Protein AF-A0A926CT25-F1 (afdb_monomer_lite)

pLDDT: mean 82.92, std 14.13, range [40.09, 97.75]

Secondary structure (DSSP, 8-state):
----TTS-S---------SS--EEES-S-TTSSEEE-TTSSEEEEEEEEB-SS-TTT-B--EEEEEEETTT--EEEEEEEEE-TTTTSPPPPEE-TTSSEEEEEEE-TT-TT-EEEEEEETTT--EEE--S-B--SSS----S---PPP-

Sequence (150 aa):
FGVRLDSGLPGQYTRFTTDEVSVRIGGQTPANGLSPSPDGTKLAFWVTPLTGADLAVDTGAAMLHVLDVATGAVTRYCDYSTLAHTPNPPRLVWSPDSTHLAFADNIPDDPRGYLLIALNLADGVYIELSEGLYPALGTASPIAWGLAAP

Radius of gyration: 16.18 Å; chains: 1; bounding box: 48×33×52 Å

Foldseek 3Di:
DDDDPPPPDPPPDLPPDPDPWDWDAQFDDPPAGWDAFLVRQKIKGWIWTAQDDPQQPRIDWIWIWMAGPVPSDIDTQDPDTDPPPPVHDWHWEAANVRQKIWTWDADPPDPQGIWIWMAGPVPSDIDTPDSHDDPPDDGPHDPYDYDDDD

Structure (mmCIF, N/CA/C/O backbone):
data_AF-A0A926CT25-F1
#
_entry.id   AF-A0A926CT25-F1
#
loop_
_atom_site.group_PDB
_atom_site.id
_atom_site.type_symbol
_atom_site.label_atom_id
_atom_site.label_alt_id
_atom_site.label_comp_id
_atom_site.label_asym_id
_atom_site.label_entity_id
_atom_site.label_seq_id
_atom_site.pdbx_PDB_ins_code
_atom_site.Cartn_x
_atom_site.Cartn_y
_atom_site.Cartn_z
_atom_site.occupancy
_atom_site.B_iso_or_equiv
_atom_site.auth_seq_id
_atom_site.auth_comp_id
_atom_site.auth_asym_id
_atom_site.auth_atom_id
_atom_site.pdbx_PDB_model_num
ATOM 1 N N . PHE A 1 1 ? 15.504 9.710 17.497 1.00 40.09 1 PHE A N 1
ATOM 2 C CA . PHE A 1 1 ? 14.579 8.819 18.221 1.00 40.09 1 PHE A CA 1
ATOM 3 C C . PHE A 1 1 ? 14.886 7.404 17.772 1.00 40.09 1 PHE A C 1
ATOM 5 O O . PHE A 1 1 ? 14.659 7.095 16.614 1.00 40.09 1 PHE A O 1
ATOM 12 N N . GLY A 1 2 ? 15.534 6.603 18.612 1.00 40.25 2 GLY A N 1
ATOM 13 C CA . GLY A 1 2 ? 15.899 5.225 18.288 1.00 40.25 2 GLY A CA 1
ATOM 14 C C . GLY A 1 2 ? 15.703 4.385 19.536 1.00 40.25 2 GLY A C 1
ATOM 15 O O . GLY A 1 2 ? 16.138 4.792 20.613 1.00 40.25 2 GLY A O 1
ATOM 16 N N . VAL A 1 3 ? 14.989 3.273 19.409 1.00 46.84 3 VAL A N 1
ATOM 17 C CA . VAL A 1 3 ? 14.795 2.336 20.514 1.00 46.84 3 VAL A CA 1
ATOM 18 C C . VAL A 1 3 ? 16.092 1.553 20.690 1.00 46.84 3 VAL A C 1
ATOM 20 O O . VAL A 1 3 ? 16.631 0.998 19.734 1.00 46.84 3 VAL A O 1
ATOM 23 N N . ARG A 1 4 ? 16.614 1.551 21.916 1.00 46.84 4 ARG A N 1
ATOM 24 C CA . ARG A 1 4 ? 17.783 0.766 22.310 1.00 46.84 4 ARG A CA 1
ATOM 25 C C . ARG A 1 4 ? 17.305 -0.630 22.716 1.00 46.84 4 ARG A C 1
ATOM 27 O O . ARG A 1 4 ? 16.403 -0.738 23.549 1.00 46.84 4 ARG A O 1
ATOM 34 N N . LEU A 1 5 ? 17.894 -1.666 22.115 1.00 53.56 5 LEU A N 1
ATOM 35 C CA . LEU A 1 5 ? 17.523 -3.084 22.283 1.00 53.56 5 LEU A CA 1
ATOM 36 C C . LEU A 1 5 ? 17.598 -3.577 23.745 1.00 53.56 5 LEU A C 1
ATOM 38 O O . LEU A 1 5 ? 17.018 -4.603 24.078 1.00 53.56 5 LEU A O 1
ATOM 42 N N . ASP A 1 6 ? 18.274 -2.831 24.615 1.00 60.66 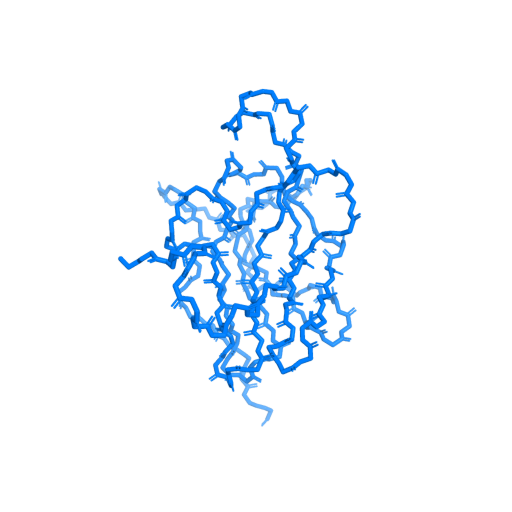6 ASP A N 1
ATOM 43 C CA . ASP A 1 6 ? 18.567 -3.129 26.019 1.00 60.66 6 ASP A CA 1
ATOM 44 C C . ASP A 1 6 ? 17.802 -2.243 27.025 1.00 60.66 6 ASP A C 1
ATOM 46 O O . ASP A 1 6 ? 18.035 -2.324 28.229 1.00 60.66 6 ASP A O 1
ATOM 50 N N . SER A 1 7 ? 16.878 -1.392 26.567 1.00 61.53 7 SER A N 1
ATOM 51 C CA . SER A 1 7 ? 16.297 -0.322 27.402 1.00 61.53 7 SER A CA 1
ATOM 52 C C . SER A 1 7 ? 15.186 -0.735 28.382 1.00 61.53 7 SER A C 1
ATOM 54 O O . SER A 1 7 ? 14.689 0.119 29.112 1.00 61.53 7 SER A O 1
ATOM 56 N N . GLY A 1 8 ? 14.777 -2.009 28.429 1.00 54.56 8 GLY A N 1
ATOM 57 C CA . GLY A 1 8 ? 13.769 -2.498 29.388 1.00 54.56 8 GLY A CA 1
ATOM 58 C C . GLY A 1 8 ? 12.354 -1.909 29.233 1.00 54.56 8 GLY A C 1
ATOM 59 O O . GLY A 1 8 ? 11.481 -2.197 30.047 1.00 54.56 8 GLY A O 1
ATOM 60 N N . LEU A 1 9 ? 12.105 -1.104 28.196 1.00 53.28 9 LEU A N 1
ATOM 61 C CA . LEU A 1 9 ? 10.766 -0.689 27.772 1.00 53.28 9 LEU A CA 1
ATOM 62 C C . LEU A 1 9 ? 10.065 -1.866 27.069 1.00 53.28 9 LEU A C 1
ATOM 64 O O . LEU A 1 9 ? 10.766 -2.722 26.524 1.00 53.28 9 LEU A O 1
ATOM 68 N N . PRO A 1 10 ? 8.719 -1.947 27.056 1.00 46.12 10 PRO A N 1
ATOM 69 C CA . PRO A 1 10 ? 8.020 -3.043 26.393 1.00 46.12 10 PRO A CA 1
ATOM 70 C C . PRO A 1 10 ? 8.395 -3.094 24.907 1.00 46.12 10 PRO A C 1
ATOM 72 O O . PRO A 1 10 ? 7.939 -2.296 24.093 1.00 46.12 10 PRO A O 1
ATOM 75 N N . GLY A 1 11 ? 9.273 -4.036 24.568 1.00 52.78 11 GLY A N 1
ATOM 76 C CA . GLY A 1 11 ? 9.675 -4.349 23.208 1.00 52.78 11 GLY A CA 1
ATOM 77 C C . GLY A 1 11 ? 8.688 -5.340 22.620 1.00 52.78 11 GLY A C 1
ATOM 78 O O . GLY A 1 11 ? 8.951 -6.541 22.610 1.00 52.78 11 GLY A O 1
ATOM 79 N N 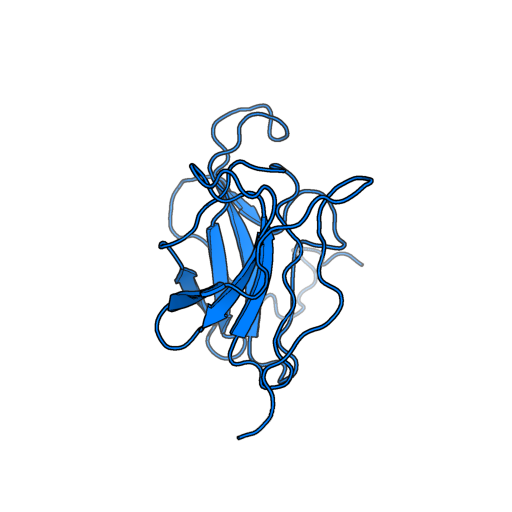. GLN A 1 12 ? 7.533 -4.857 22.162 1.00 52.66 12 GLN A N 1
ATOM 80 C CA . GLN A 1 12 ? 6.682 -5.662 21.293 1.00 52.66 12 GLN A CA 1
ATOM 81 C C . GLN A 1 12 ? 7.283 -5.617 19.888 1.00 52.66 12 GLN A C 1
ATOM 83 O O . GLN A 1 12 ? 7.109 -4.657 19.141 1.00 52.66 12 GLN A O 1
ATOM 88 N N . TYR A 1 13 ? 8.051 -6.650 19.553 1.00 59.09 13 TYR A N 1
ATOM 89 C CA . TYR A 1 13 ? 8.612 -6.828 18.221 1.00 59.09 13 TYR A CA 1
ATOM 90 C C . TYR A 1 13 ? 7.616 -7.621 17.377 1.00 59.09 13 TYR A C 1
ATOM 92 O O . TYR A 1 13 ? 7.509 -8.840 17.515 1.00 59.09 13 TYR A O 1
ATOM 100 N N . THR A 1 14 ? 6.880 -6.944 16.498 1.00 57.34 14 THR A N 1
ATOM 101 C CA . THR A 1 14 ? 6.098 -7.635 15.469 1.00 57.34 14 THR A CA 1
ATOM 102 C C . THR A 1 14 ? 7.067 -8.171 14.424 1.00 57.34 14 THR A C 1
ATOM 104 O O . THR A 1 14 ? 7.700 -7.414 13.689 1.00 57.34 14 THR A O 1
ATOM 107 N N . ARG A 1 15 ? 7.226 -9.494 14.375 1.00 60.25 15 ARG A N 1
ATOM 108 C CA . ARG A 1 15 ? 7.952 -10.153 13.291 1.00 60.25 15 ARG A CA 1
ATOM 109 C C . ARG A 1 15 ? 7.047 -10.149 12.057 1.00 60.25 15 ARG A C 1
ATOM 111 O O . ARG A 1 15 ? 6.076 -10.891 12.008 1.00 60.25 15 ARG A O 1
ATOM 118 N N . PHE A 1 16 ? 7.366 -9.296 11.085 1.00 59.88 16 PHE A N 1
ATOM 119 C CA . PHE A 1 16 ? 6.574 -9.121 9.860 1.00 59.88 16 PHE A CA 1
ATOM 120 C C . PHE A 1 16 ? 6.771 -10.232 8.820 1.00 59.88 16 PHE A C 1
ATOM 122 O O . PHE A 1 16 ? 5.944 -10.366 7.925 1.00 59.88 16 PHE A O 1
ATOM 129 N N . THR A 1 17 ? 7.843 -11.025 8.928 1.00 54.69 17 THR A N 1
ATOM 130 C CA . THR A 1 17 ? 8.124 -12.147 8.021 1.00 54.69 17 THR A CA 1
ATOM 131 C C . THR A 1 17 ? 8.518 -13.395 8.810 1.00 54.69 17 THR A C 1
ATOM 133 O O . THR A 1 17 ? 9.314 -13.334 9.748 1.00 54.69 17 THR A O 1
ATOM 136 N N . THR A 1 18 ? 7.947 -14.544 8.451 1.00 53.25 18 THR A N 1
ATOM 137 C CA . THR A 1 18 ? 8.372 -15.867 8.947 1.00 53.25 18 THR A CA 1
ATOM 138 C C . THR A 1 18 ? 9.394 -16.534 8.036 1.00 53.25 18 THR A C 1
ATOM 140 O O . THR A 1 18 ? 9.969 -17.551 8.413 1.00 53.25 18 THR A O 1
ATOM 143 N N . ASP A 1 19 ? 9.615 -15.962 6.856 1.00 56.56 19 ASP A N 1
ATOM 144 C CA . ASP A 1 19 ? 10.442 -16.550 5.815 1.00 56.56 19 ASP A CA 1
ATOM 145 C C . ASP A 1 19 ? 11.901 -16.120 6.004 1.00 56.56 19 ASP A C 1
ATOM 147 O O . ASP A 1 19 ? 12.177 -14.981 6.384 1.00 56.56 19 ASP A O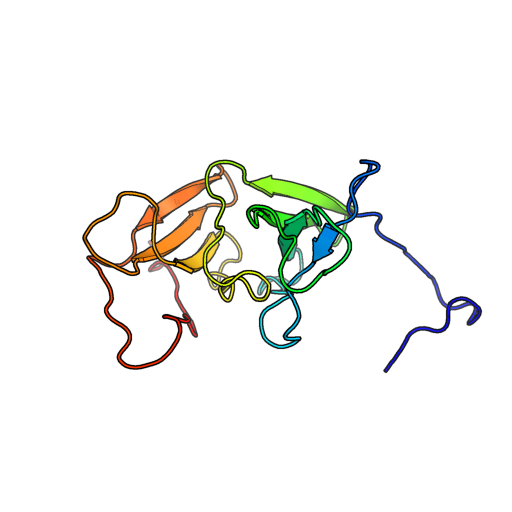 1
ATOM 151 N N . GLU A 1 20 ? 12.844 -17.008 5.681 1.00 55.88 20 GLU A N 1
ATOM 152 C CA . GLU A 1 20 ? 14.302 -16.758 5.688 1.00 55.88 20 GLU A CA 1
ATOM 153 C C . GLU A 1 20 ? 14.747 -15.684 4.667 1.00 55.88 20 GLU A C 1
ATOM 155 O O . GLU A 1 20 ? 15.936 -15.459 4.447 1.00 55.88 20 GLU A O 1
ATOM 160 N N . VAL A 1 21 ? 13.797 -15.021 4.006 1.00 66.44 21 VAL A N 1
ATOM 161 C CA . VAL A 1 21 ? 14.051 -14.016 2.980 1.00 66.44 21 VAL A CA 1
ATOM 162 C C . VAL A 1 21 ? 14.207 -12.653 3.642 1.00 66.44 21 VAL A C 1
ATOM 164 O O . VAL A 1 21 ? 13.290 -12.132 4.279 1.00 66.44 21 VAL A O 1
ATOM 167 N N . SER A 1 22 ? 15.377 -12.048 3.453 1.00 82.75 22 SER A N 1
ATOM 168 C CA . SER A 1 22 ? 15.625 -10.655 3.816 1.00 82.75 22 SER A CA 1
ATOM 169 C C . SER A 1 22 ? 14.689 -9.734 3.032 1.00 82.75 22 SER A C 1
ATOM 171 O O . SER A 1 22 ? 14.603 -9.817 1.807 1.00 82.75 22 SER A O 1
ATOM 173 N N . VAL A 1 23 ? 14.007 -8.823 3.725 1.00 85.81 23 VAL A N 1
ATOM 174 C CA . VAL A 1 23 ? 13.095 -7.852 3.105 1.00 85.81 23 VAL A CA 1
ATOM 175 C C . VAL A 1 23 ? 13.419 -6.427 3.528 1.00 85.81 23 VAL A C 1
ATOM 177 O O . VAL A 1 23 ? 13.970 -6.179 4.602 1.00 85.81 23 VAL A O 1
ATOM 180 N N . ARG A 1 24 ? 13.009 -5.471 2.698 1.00 86.69 24 ARG A N 1
ATOM 181 C CA . ARG A 1 24 ? 12.899 -4.056 3.049 1.00 86.69 24 ARG A CA 1
ATOM 182 C C . ARG A 1 24 ? 11.435 -3.691 3.258 1.00 86.69 24 ARG A C 1
ATOM 184 O O . ARG A 1 24 ? 10.591 -4.037 2.439 1.00 86.69 24 ARG A O 1
ATOM 191 N N . ILE A 1 25 ? 11.163 -2.939 4.321 1.00 87.69 25 ILE A N 1
ATOM 192 C CA . ILE A 1 25 ? 9.839 -2.392 4.624 1.00 87.69 25 ILE A CA 1
ATOM 193 C C . ILE A 1 25 ? 9.846 -0.893 4.327 1.00 87.69 25 ILE A C 1
ATOM 195 O O . ILE A 1 25 ? 10.706 -0.173 4.828 1.00 87.69 25 ILE A O 1
ATOM 199 N N . GLY A 1 26 ? 8.897 -0.429 3.513 1.00 84.94 26 GLY A N 1
ATOM 200 C CA . GLY A 1 26 ? 8.649 0.998 3.289 1.00 84.94 26 GLY A CA 1
ATOM 201 C C . GLY A 1 26 ? 9.691 1.749 2.448 1.00 84.94 26 GLY A C 1
ATOM 202 O O . GLY A 1 26 ? 9.647 2.971 2.329 1.00 84.94 26 GLY A O 1
ATOM 203 N N . GLY A 1 27 ? 10.632 1.040 1.840 1.00 84.44 27 GLY A N 1
ATOM 204 C CA . GLY A 1 27 ? 11.675 1.651 1.024 1.00 84.44 27 GLY A CA 1
ATOM 205 C C . GLY A 1 27 ? 12.804 2.322 1.815 1.00 84.44 27 GLY A C 1
ATOM 206 O O . GLY A 1 27 ? 13.001 2.048 2.996 1.00 84.44 27 GLY A O 1
ATOM 207 N N . GLN A 1 28 ? 13.630 3.127 1.141 1.00 82.50 28 GLN A N 1
ATOM 208 C CA . GLN A 1 28 ? 14.775 3.822 1.757 1.00 82.50 28 GLN A CA 1
ATOM 209 C C . GLN A 1 28 ? 14.414 5.227 2.253 1.00 82.50 28 GLN A C 1
ATOM 211 O O . GLN A 1 28 ? 15.048 5.742 3.174 1.00 82.50 28 GLN A O 1
ATOM 216 N N . THR A 1 29 ? 13.405 5.861 1.655 1.00 77.12 29 THR A N 1
ATOM 217 C CA . THR A 1 29 ? 12.947 7.198 2.040 1.00 77.12 29 THR A CA 1
ATOM 218 C C . THR A 1 29 ? 11.919 7.132 3.177 1.00 77.12 29 THR A C 1
ATOM 220 O O . THR A 1 29 ? 10.827 6.602 2.962 1.00 77.12 29 THR A O 1
ATOM 223 N N . PRO A 1 30 ? 12.178 7.746 4.350 1.00 66.00 30 PRO A N 1
ATOM 224 C CA . PRO A 1 30 ? 11.274 7.671 5.504 1.00 66.00 30 PRO A CA 1
ATOM 225 C C . PRO A 1 30 ? 9.867 8.233 5.257 1.00 66.00 30 PRO A C 1
ATOM 227 O O . PRO A 1 30 ? 8.919 7.827 5.920 1.00 66.00 30 PRO A O 1
ATOM 230 N N . ALA A 1 31 ? 9.722 9.170 4.316 1.00 64.38 31 ALA A N 1
ATOM 231 C CA . ALA A 1 31 ? 8.479 9.909 4.094 1.00 64.38 31 ALA A CA 1
ATOM 232 C C . ALA A 1 31 ? 7.335 9.076 3.482 1.00 64.38 31 ALA A C 1
ATOM 234 O O . ALA A 1 31 ? 6.177 9.470 3.606 1.00 64.38 31 ALA A O 1
ATOM 235 N N . ASN A 1 32 ? 7.642 7.944 2.835 1.00 67.00 32 ASN A N 1
ATOM 236 C CA . ASN A 1 32 ? 6.672 7.190 2.026 1.00 67.00 32 ASN A CA 1
ATOM 237 C C . ASN A 1 32 ? 6.483 5.733 2.473 1.00 67.00 32 ASN A C 1
ATOM 239 O O . ASN A 1 32 ? 5.710 5.005 1.856 1.00 67.00 32 ASN A O 1
ATOM 243 N N . GLY A 1 33 ? 7.189 5.296 3.519 1.00 77.38 33 GLY A N 1
ATOM 244 C CA . GLY A 1 33 ? 7.322 3.870 3.800 1.00 77.38 33 GLY A CA 1
ATOM 245 C C . GLY A 1 33 ? 6.239 3.239 4.659 1.00 77.38 33 GLY A C 1
ATOM 246 O O . GLY A 1 33 ? 5.939 2.057 4.499 1.00 77.38 33 GLY A O 1
ATOM 247 N N . LEU A 1 34 ? 5.660 4.021 5.564 1.00 90.12 34 LEU A N 1
ATOM 248 C CA . LEU A 1 34 ? 4.654 3.581 6.520 1.00 90.12 34 LEU A CA 1
ATOM 249 C C . LEU A 1 34 ? 3.461 4.533 6.441 1.00 90.12 34 LEU A C 1
ATOM 251 O O . LEU A 1 34 ? 3.641 5.749 6.483 1.00 90.12 34 LEU A O 1
ATOM 255 N N . SER A 1 35 ? 2.253 3.984 6.349 1.00 94.00 35 SER A N 1
ATOM 256 C CA . SER A 1 35 ? 1.019 4.760 6.232 1.00 94.00 35 SER A CA 1
ATOM 257 C C . SER A 1 35 ? 0.003 4.272 7.268 1.00 94.00 35 SER A C 1
ATOM 259 O O . SER A 1 35 ? -0.563 3.190 7.091 1.00 94.00 35 SER A O 1
ATOM 261 N N . PRO A 1 36 ? -0.195 4.992 8.387 1.00 95.12 36 PRO A N 1
ATOM 262 C CA . PRO A 1 36 ? -1.215 4.657 9.382 1.00 95.12 36 PRO A CA 1
ATOM 263 C C . PRO A 1 36 ? -2.621 4.963 8.862 1.00 95.12 36 PRO A C 1
ATOM 265 O O . PRO A 1 36 ? -2.824 5.995 8.217 1.00 95.12 36 PRO A O 1
ATOM 268 N N . SER A 1 37 ? -3.588 4.101 9.169 1.00 97.31 37 SER A N 1
ATOM 269 C CA . SER A 1 37 ? -4.991 4.362 8.853 1.00 97.31 37 SER A CA 1
ATOM 270 C C . SER A 1 37 ? -5.558 5.508 9.709 1.00 97.31 37 SER A C 1
ATOM 272 O O . SER A 1 37 ? -5.115 5.694 10.847 1.00 97.31 37 SER A O 1
ATOM 274 N N . PRO A 1 38 ? -6.537 6.286 9.207 1.00 97.06 38 PRO A N 1
ATOM 275 C CA . PRO A 1 38 ? -7.148 7.393 9.952 1.00 97.06 38 PRO A CA 1
ATOM 276 C C . PRO A 1 38 ? -7.770 7.000 11.297 1.00 97.06 38 PRO A C 1
ATOM 278 O O . PRO A 1 38 ? -7.691 7.759 12.259 1.00 97.06 38 PRO A O 1
ATOM 281 N N . ASP A 1 39 ? -8.355 5.806 11.378 1.00 97.31 39 ASP A N 1
ATOM 282 C CA . ASP A 1 39 ? -8.902 5.219 12.610 1.00 97.31 39 ASP A CA 1
ATOM 283 C C . ASP A 1 39 ? -7.828 4.638 13.554 1.00 97.31 39 ASP A C 1
ATOM 285 O O . ASP A 1 39 ? -8.145 4.201 14.659 1.00 97.31 39 ASP A O 1
ATOM 289 N N . GLY A 1 40 ? -6.557 4.618 13.137 1.00 96.81 40 GLY A N 1
ATOM 290 C CA . GLY A 1 40 ? -5.422 4.145 13.930 1.00 96.81 40 GLY A CA 1
ATOM 291 C C . GLY A 1 40 ? -5.361 2.629 14.143 1.00 96.81 40 GLY A C 1
ATOM 292 O O . GLY A 1 40 ? -4.508 2.162 14.898 1.00 96.81 40 GLY A O 1
ATOM 293 N N . THR A 1 41 ? -6.237 1.848 13.504 1.00 97.31 41 THR A N 1
ATOM 294 C CA . THR A 1 41 ? -6.303 0.391 13.709 1.00 97.31 41 THR A CA 1
ATOM 295 C C . THR A 1 41 ? -5.361 -0.389 12.796 1.00 97.31 41 THR A C 1
ATOM 297 O O . THR A 1 41 ? -5.084 -1.563 13.059 1.00 97.31 41 THR A O 1
ATOM 300 N N . LYS A 1 42 ? -4.849 0.239 11.729 1.00 97.75 42 LYS A N 1
ATOM 301 C CA . LYS A 1 42 ? -4.047 -0.421 10.698 1.00 97.75 42 LYS A CA 1
ATOM 302 C C . LYS A 1 42 ? -2.812 0.383 10.309 1.00 97.75 42 LYS A C 1
ATOM 304 O O . LYS A 1 42 ? -2.771 1.609 10.399 1.00 97.75 42 LYS A O 1
ATOM 309 N N . LEU A 1 43 ? -1.799 -0.331 9.829 1.00 96.00 43 LEU A N 1
ATOM 310 C CA . LEU A 1 43 ? -0.581 0.239 9.262 1.00 96.00 43 LEU A CA 1
ATOM 311 C C . LEU A 1 43 ? -0.286 -0.424 7.918 1.00 96.00 43 LEU A C 1
ATOM 313 O O . LEU A 1 43 ? -0.017 -1.623 7.868 1.00 96.00 43 LEU A O 1
ATOM 317 N N . ALA A 1 44 ? -0.314 0.356 6.842 1.00 95.88 44 ALA A N 1
ATOM 318 C CA . ALA A 1 44 ? 0.023 -0.101 5.502 1.00 95.88 44 ALA A CA 1
ATOM 319 C C . ALA A 1 44 ? 1.484 0.191 5.162 1.00 95.88 44 ALA A C 1
ATOM 321 O O . ALA A 1 44 ? 2.018 1.246 5.519 1.00 95.88 44 ALA A O 1
ATOM 322 N N . PHE A 1 45 ? 2.121 -0.742 4.462 1.00 93.62 45 PHE A N 1
ATOM 323 C CA . PHE A 1 45 ? 3.508 -0.625 4.033 1.00 93.62 45 PHE A CA 1
ATOM 324 C C . PHE A 1 45 ? 3.815 -1.557 2.866 1.00 93.62 45 PHE A C 1
ATOM 326 O O . PHE A 1 45 ? 3.201 -2.608 2.685 1.00 93.62 45 PHE A O 1
ATOM 333 N N . TRP A 1 46 ? 4.823 -1.182 2.092 1.00 92.06 46 TRP A N 1
ATOM 334 C CA . TRP A 1 46 ? 5.390 -2.048 1.070 1.00 92.06 46 TRP A CA 1
ATOM 335 C C . TRP A 1 46 ? 6.428 -2.988 1.672 1.00 92.06 46 TRP A C 1
ATOM 337 O O . TRP A 1 46 ? 7.247 -2.567 2.491 1.00 92.06 46 TRP A O 1
ATOM 347 N N . VAL A 1 47 ? 6.431 -4.237 1.216 1.00 90.31 47 VAL A N 1
ATOM 348 C CA . VAL A 1 47 ? 7.480 -5.222 1.488 1.00 90.31 47 VAL A CA 1
ATOM 349 C C . VAL A 1 47 ? 8.182 -5.544 0.180 1.00 90.31 47 VAL A C 1
ATOM 351 O O . VAL A 1 47 ? 7.550 -6.001 -0.769 1.00 90.31 47 VAL A O 1
ATOM 354 N N . THR A 1 48 ? 9.488 -5.310 0.135 1.00 88.50 48 THR A N 1
ATOM 355 C CA . THR A 1 48 ? 10.334 -5.535 -1.038 1.00 88.50 48 THR A CA 1
ATOM 356 C C . THR A 1 48 ? 11.351 -6.631 -0.714 1.00 88.50 48 THR A C 1
ATOM 358 O O . THR A 1 48 ? 12.186 -6.419 0.171 1.00 88.50 48 THR A O 1
ATOM 361 N N . PRO A 1 49 ? 11.318 -7.792 -1.392 1.00 88.06 49 PRO A N 1
ATOM 362 C CA . PRO A 1 49 ? 12.337 -8.824 -1.226 1.00 88.06 49 PRO A CA 1
ATOM 363 C C . PRO A 1 49 ? 13.728 -8.297 -1.587 1.00 88.06 49 PRO A C 1
ATOM 365 O O . PRO A 1 49 ? 13.881 -7.582 -2.577 1.00 88.06 49 PRO A O 1
ATOM 368 N N . LEU A 1 50 ? 14.742 -8.655 -0.804 1.00 87.50 50 LEU A N 1
ATOM 369 C CA . LEU A 1 50 ? 16.144 -8.391 -1.116 1.00 87.50 50 LEU A CA 1
ATOM 370 C C . LEU A 1 50 ? 16.725 -9.641 -1.777 1.00 87.50 50 LEU A C 1
ATOM 372 O O . LEU A 1 50 ? 16.616 -10.741 -1.238 1.00 87.50 50 LEU A O 1
ATOM 376 N N . THR A 1 51 ? 17.306 -9.475 -2.960 1.00 87.56 51 THR A N 1
ATOM 377 C CA . THR A 1 51 ? 17.707 -10.589 -3.839 1.00 87.56 51 THR A CA 1
ATOM 378 C C . THR A 1 51 ? 19.222 -10.758 -3.954 1.00 87.56 51 THR A C 1
ATOM 380 O O . THR A 1 51 ? 19.685 -11.718 -4.564 1.00 87.56 51 THR A O 1
ATOM 383 N N . GLY A 1 52 ? 20.000 -9.873 -3.328 1.00 84.44 52 GLY A N 1
ATOM 384 C CA . GLY A 1 52 ? 21.455 -9.846 -3.433 1.00 84.44 52 GLY A CA 1
ATOM 385 C C . GLY A 1 52 ? 22.111 -8.927 -2.403 1.00 84.44 52 GLY A C 1
ATOM 386 O O . GLY A 1 52 ? 21.494 -8.537 -1.408 1.00 84.44 52 GLY A O 1
ATOM 387 N N . ALA A 1 53 ? 23.395 -8.641 -2.612 1.00 82.81 53 ALA A N 1
ATOM 388 C CA . ALA A 1 53 ? 24.229 -7.912 -1.659 1.00 82.81 53 ALA A CA 1
ATOM 389 C C . ALA A 1 53 ? 24.078 -6.388 -1.777 1.00 82.81 53 ALA A C 1
ATOM 391 O O . ALA A 1 53 ? 24.193 -5.687 -0.766 1.00 82.81 53 ALA A O 1
ATOM 392 N N . ASP A 1 54 ? 23.810 -5.867 -2.979 1.00 83.50 54 ASP A N 1
ATOM 393 C CA . ASP A 1 54 ? 23.535 -4.448 -3.172 1.00 83.50 54 ASP A CA 1
ATOM 394 C C . ASP A 1 5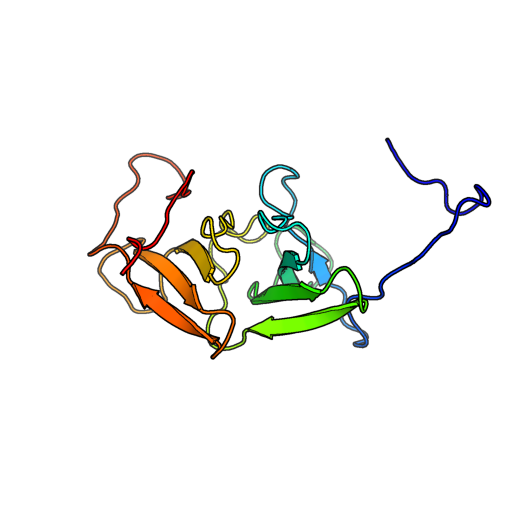4 ? 22.056 -4.183 -2.905 1.00 83.50 54 ASP A C 1
ATOM 396 O O . ASP A 1 54 ? 21.196 -4.297 -3.772 1.00 83.50 54 ASP A O 1
ATOM 400 N N . LEU A 1 55 ? 21.746 -3.773 -1.679 1.00 78.38 55 LEU A N 1
ATOM 401 C CA . LEU A 1 55 ? 20.368 -3.551 -1.262 1.00 78.38 55 LEU A CA 1
ATOM 402 C C . LEU A 1 55 ? 19.672 -2.419 -2.039 1.00 78.38 55 LEU A C 1
ATOM 404 O O . LEU A 1 55 ? 18.455 -2.273 -1.906 1.00 78.38 55 LEU A O 1
ATOM 408 N N . ALA A 1 56 ? 20.391 -1.554 -2.757 1.00 76.25 56 ALA A N 1
ATOM 409 C CA . ALA A 1 56 ? 19.780 -0.497 -3.561 1.00 76.25 56 ALA A CA 1
ATOM 410 C C . ALA A 1 56 ? 19.304 -1.006 -4.930 1.00 76.25 56 ALA A C 1
ATOM 412 O O . ALA A 1 56 ? 18.330 -0.467 -5.451 1.00 76.25 56 ALA A O 1
ATOM 413 N N . VAL A 1 57 ? 19.958 -2.036 -5.473 1.00 76.56 57 VAL A N 1
ATOM 414 C CA . VAL A 1 57 ? 19.710 -2.565 -6.824 1.00 76.56 57 VAL A CA 1
ATOM 415 C C . VAL A 1 57 ? 19.047 -3.941 -6.778 1.00 76.56 57 VAL A C 1
ATOM 417 O O . VAL A 1 57 ? 18.077 -4.189 -7.493 1.00 76.56 57 VAL A O 1
ATOM 420 N N . ASP A 1 58 ? 19.516 -4.815 -5.892 1.00 78.25 58 ASP A N 1
ATOM 421 C CA . ASP A 1 58 ? 19.107 -6.212 -5.794 1.00 78.25 58 ASP A CA 1
ATOM 422 C C . ASP A 1 58 ? 17.773 -6.339 -5.042 1.00 78.25 58 ASP A C 1
ATOM 424 O O . ASP A 1 58 ? 17.690 -6.846 -3.918 1.00 78.25 58 ASP A O 1
ATOM 428 N N . THR A 1 59 ? 16.693 -5.882 -5.672 1.00 83.88 59 THR A N 1
ATOM 429 C CA . THR A 1 59 ? 15.335 -5.877 -5.109 1.00 83.88 59 THR A CA 1
ATOM 430 C C . THR A 1 59 ? 14.344 -6.635 -5.989 1.00 83.88 59 THR A C 1
ATOM 432 O O . THR A 1 59 ? 14.397 -6.559 -7.212 1.00 83.88 59 THR A O 1
ATOM 435 N N . GLY A 1 60 ? 13.442 -7.386 -5.356 1.00 86.56 60 GLY A N 1
ATOM 436 C CA . GLY A 1 60 ? 12.281 -7.989 -6.008 1.00 86.56 60 GLY A CA 1
ATOM 437 C C . GLY A 1 60 ? 11.097 -7.024 -6.081 1.00 86.56 60 GLY A C 1
ATOM 438 O O . GLY A 1 60 ? 11.173 -5.889 -5.614 1.00 86.56 60 GLY A O 1
ATOM 439 N N . ALA A 1 61 ? 9.973 -7.494 -6.626 1.00 88.88 61 ALA A N 1
ATOM 440 C CA . ALA A 1 61 ? 8.756 -6.691 -6.703 1.00 88.88 61 ALA A CA 1
ATOM 441 C C . ALA A 1 61 ? 8.222 -6.360 -5.298 1.00 88.88 61 ALA A C 1
ATOM 443 O O . ALA A 1 61 ? 8.087 -7.239 -4.443 1.00 88.88 61 ALA A O 1
ATOM 444 N N . ALA A 1 62 ? 7.928 -5.084 -5.057 1.00 89.56 62 ALA A N 1
ATOM 445 C CA . ALA A 1 62 ? 7.320 -4.611 -3.826 1.00 89.56 62 ALA A CA 1
ATOM 446 C C . ALA A 1 62 ? 5.843 -5.019 -3.766 1.00 89.56 62 ALA A C 1
ATOM 448 O O . ALA A 1 62 ? 5.120 -4.903 -4.755 1.00 89.56 62 ALA A O 1
ATOM 449 N N . MET A 1 63 ? 5.395 -5.471 -2.595 1.00 91.44 63 MET A N 1
ATOM 450 C CA . MET A 1 63 ? 4.028 -5.944 -2.366 1.00 91.44 63 MET A CA 1
ATOM 451 C C . MET A 1 63 ? 3.393 -5.265 -1.164 1.00 91.44 63 MET A C 1
ATOM 453 O O . MET A 1 63 ? 4.047 -5.052 -0.137 1.00 91.44 63 MET A O 1
ATOM 457 N N . LEU A 1 64 ? 2.108 -4.948 -1.282 1.00 93.50 64 LEU A N 1
ATOM 458 C CA . LEU A 1 64 ? 1.386 -4.215 -0.257 1.00 93.50 64 LEU A CA 1
ATOM 459 C C . LEU A 1 64 ? 0.999 -5.139 0.899 1.00 93.50 64 LEU A C 1
ATOM 461 O O . LEU A 1 64 ? 0.426 -6.212 0.706 1.00 93.50 64 LEU A O 1
ATOM 465 N N . HIS A 1 65 ? 1.327 -4.706 2.110 1.00 94.56 65 HIS A N 1
ATOM 466 C CA . HIS A 1 65 ? 0.969 -5.372 3.350 1.00 94.56 65 HIS A CA 1
ATOM 467 C C . HIS A 1 65 ? 0.243 -4.402 4.273 1.00 94.56 65 HIS A C 1
ATOM 469 O O . HIS A 1 65 ? 0.507 -3.197 4.273 1.00 94.56 65 HIS A O 1
ATOM 475 N N . VAL A 1 66 ? -0.661 -4.950 5.080 1.00 96.06 66 VAL A N 1
ATOM 476 C CA . VAL A 1 66 ? -1.385 -4.210 6.111 1.00 96.06 66 VAL A CA 1
ATOM 477 C C . VAL A 1 66 ? -1.307 -4.975 7.421 1.00 96.06 66 VAL A C 1
ATOM 479 O O . VAL A 1 66 ? -1.736 -6.124 7.512 1.00 96.06 66 VAL A O 1
ATOM 482 N N . LEU A 1 67 ? -0.747 -4.318 8.430 1.00 95.06 67 LEU A N 1
ATOM 483 C CA . LEU A 1 67 ? -0.731 -4.769 9.813 1.00 95.06 67 LEU A CA 1
ATOM 484 C C . LEU A 1 67 ? -2.009 -4.305 10.509 1.00 95.06 67 LEU A C 1
ATOM 486 O O . LEU A 1 67 ? -2.328 -3.118 10.481 1.00 95.06 67 LEU A O 1
ATOM 490 N N . ASP A 1 68 ? -2.677 -5.219 11.199 1.00 96.12 68 ASP A N 1
ATOM 491 C CA . ASP A 1 68 ? -3.638 -4.903 12.247 1.00 96.12 68 ASP A CA 1
ATOM 492 C C . ASP A 1 68 ? -2.888 -4.589 13.550 1.00 96.12 68 ASP A C 1
ATOM 494 O O . ASP A 1 68 ? -2.146 -5.421 14.079 1.00 96.12 68 ASP A O 1
ATOM 498 N N . VAL A 1 69 ? -3.040 -3.362 14.049 1.00 94.00 69 VAL A N 1
ATOM 499 C CA . VAL A 1 69 ? -2.243 -2.839 15.171 1.00 94.00 69 VAL A CA 1
ATOM 500 C C . VAL A 1 69 ? -2.591 -3.539 16.485 1.00 94.00 69 VAL A C 1
ATOM 502 O O . VAL A 1 69 ? -1.713 -3.737 17.324 1.00 94.00 69 VAL A O 1
ATOM 505 N N . ALA A 1 70 ? -3.853 -3.932 16.669 1.00 93.31 70 ALA A N 1
ATOM 506 C CA . ALA A 1 70 ? -4.318 -4.543 17.910 1.00 93.31 70 ALA A CA 1
ATOM 507 C C . ALA A 1 70 ? -3.856 -6.000 18.041 1.00 93.31 70 ALA A C 1
ATOM 509 O O . ALA A 1 70 ? -3.451 -6.434 19.119 1.00 93.31 70 ALA A O 1
ATOM 510 N N . THR A 1 71 ? -3.922 -6.758 16.947 1.00 92.44 71 THR A N 1
ATOM 511 C CA . THR A 1 71 ? -3.641 -8.203 16.943 1.00 92.44 71 THR A CA 1
ATOM 512 C C . THR A 1 71 ? -2.222 -8.545 16.505 1.00 92.44 71 THR A C 1
ATOM 514 O O . THR A 1 71 ? -1.735 -9.636 16.796 1.00 92.44 71 THR A O 1
ATOM 517 N N . GLY A 1 72 ? -1.551 -7.640 15.792 1.00 89.38 72 GLY A N 1
ATOM 518 C CA . GLY A 1 72 ? -0.272 -7.919 15.149 1.00 89.38 72 GLY A CA 1
ATOM 519 C C . GLY A 1 72 ? -0.391 -8.733 13.855 1.00 89.38 72 GLY A C 1
ATOM 520 O O . GLY A 1 72 ? 0.635 -9.082 13.271 1.00 89.38 72 GLY A O 1
ATOM 521 N N . ALA A 1 73 ? -1.608 -9.057 13.402 1.00 92.06 73 ALA A N 1
ATOM 522 C CA . ALA A 1 73 ? -1.824 -9.841 12.192 1.00 92.06 73 ALA A CA 1
ATOM 523 C C . ALA A 1 73 ? -1.443 -9.039 10.940 1.00 92.06 73 ALA A C 1
ATOM 525 O O . ALA A 1 73 ? -1.790 -7.866 10.815 1.00 92.06 73 ALA A O 1
ATOM 526 N N . VAL A 1 74 ? -0.758 -9.679 9.993 1.00 92.50 74 VAL A N 1
ATOM 527 C CA . VAL A 1 74 ? -0.343 -9.057 8.730 1.00 92.50 74 VAL A CA 1
ATOM 528 C C . VAL A 1 74 ? -1.105 -9.699 7.580 1.00 92.50 74 VAL A C 1
ATOM 530 O O . VAL A 1 74 ? -1.059 -10.913 7.399 1.00 92.50 74 VAL A O 1
ATOM 533 N N . THR A 1 75 ? -1.778 -8.872 6.785 1.00 94.31 75 THR A N 1
ATOM 534 C CA . THR A 1 75 ? -2.428 -9.279 5.535 1.00 94.31 75 THR A CA 1
ATOM 535 C C . THR A 1 75 ? -1.573 -8.830 4.358 1.00 94.31 75 THR A C 1
ATOM 537 O O . THR A 1 75 ? -1.187 -7.663 4.288 1.00 94.31 75 THR A O 1
ATOM 540 N N . ARG A 1 76 ? -1.276 -9.751 3.439 1.00 93.06 76 ARG A N 1
ATOM 541 C CA . ARG A 1 76 ? -0.576 -9.482 2.176 1.00 93.06 76 ARG A CA 1
ATOM 542 C C . ARG A 1 76 ? -1.590 -9.409 1.040 1.00 93.06 76 ARG A C 1
ATOM 544 O O . ARG A 1 76 ? -2.403 -10.318 0.904 1.00 93.06 76 ARG A O 1
ATOM 551 N N . TYR A 1 77 ? -1.484 -8.382 0.205 1.00 93.44 77 TYR A N 1
ATOM 552 C CA . TYR A 1 77 ? -2.283 -8.228 -1.010 1.00 93.44 77 TYR A CA 1
ATOM 553 C C . TYR A 1 77 ? -1.418 -8.594 -2.218 1.00 93.44 77 TYR A C 1
ATOM 555 O O . TYR A 1 77 ? -0.384 -7.969 -2.459 1.00 93.44 77 TYR A O 1
ATOM 563 N N . CYS A 1 78 ? -1.791 -9.668 -2.919 1.00 87.94 78 CYS A N 1
ATOM 564 C CA . CYS A 1 78 ? -0.950 -10.295 -3.945 1.00 87.94 78 CYS A CA 1
ATOM 565 C C . CYS A 1 78 ? -1.301 -9.909 -5.382 1.00 87.94 78 CYS A C 1
ATOM 567 O O . CYS A 1 78 ? -0.474 -10.126 -6.264 1.00 87.94 78 CYS A O 1
ATOM 569 N N . ASP A 1 79 ? -2.485 -9.341 -5.608 1.00 85.44 79 ASP A N 1
ATOM 570 C CA . ASP A 1 79 ? -2.992 -9.042 -6.953 1.00 85.44 79 ASP A CA 1
ATOM 571 C C . ASP A 1 79 ? -2.231 -7.901 -7.637 1.00 85.44 79 ASP A C 1
ATOM 573 O O . ASP A 1 79 ? -2.303 -7.741 -8.853 1.00 85.44 79 ASP A O 1
ATOM 577 N N . TYR A 1 80 ? -1.447 -7.142 -6.868 1.00 87.50 80 TYR A N 1
ATOM 578 C CA . TYR A 1 80 ? -0.554 -6.122 -7.388 1.00 87.50 80 TYR A CA 1
ATOM 579 C C . TYR A 1 80 ? 0.842 -6.222 -6.771 1.00 87.50 80 TYR A C 1
ATOM 581 O O . TYR A 1 80 ? 1.015 -6.369 -5.558 1.00 87.50 80 TYR A O 1
ATOM 589 N N . SER A 1 81 ? 1.857 -6.081 -7.621 1.00 88.62 81 SER A N 1
ATOM 590 C CA . SER A 1 81 ? 3.244 -5.894 -7.208 1.00 88.62 81 SER A CA 1
ATOM 591 C C . SER A 1 81 ? 3.967 -5.013 -8.218 1.00 88.62 81 SER A C 1
ATOM 593 O O . SER A 1 81 ? 3.588 -4.978 -9.389 1.00 88.62 81 SER A O 1
ATOM 595 N N . THR A 1 82 ? 5.003 -4.306 -7.774 1.00 83.81 82 THR A N 1
ATOM 596 C CA . THR A 1 82 ? 5.713 -3.348 -8.626 1.00 83.81 82 THR A CA 1
ATOM 597 C C . THR A 1 82 ? 7.224 -3.461 -8.484 1.00 83.81 82 THR A C 1
ATOM 599 O O . THR A 1 82 ? 7.758 -3.549 -7.378 1.00 83.81 82 THR A O 1
ATOM 602 N N . LEU A 1 83 ? 7.924 -3.473 -9.619 1.00 80.31 83 LEU A N 1
ATOM 603 C CA . LEU A 1 83 ? 9.364 -3.196 -9.688 1.00 80.31 83 LEU A CA 1
ATOM 604 C C . LEU A 1 83 ? 9.626 -1.705 -9.935 1.00 80.31 83 LEU A C 1
ATOM 606 O O . LEU A 1 83 ? 10.771 -1.259 -9.879 1.00 80.31 83 LEU A O 1
ATOM 610 N N . ALA A 1 84 ? 8.586 -0.926 -10.244 1.00 72.88 84 ALA A N 1
ATOM 611 C CA . ALA A 1 84 ? 8.741 0.493 -10.469 1.00 72.88 84 ALA A CA 1
ATOM 612 C C . ALA A 1 84 ? 9.138 1.174 -9.159 1.00 72.88 84 ALA A C 1
ATOM 614 O O . ALA A 1 84 ? 8.634 0.872 -8.075 1.00 72.88 84 ALA A O 1
ATOM 615 N N . HIS A 1 85 ? 10.084 2.102 -9.280 1.00 72.56 85 HIS A N 1
ATOM 616 C CA . HIS A 1 85 ? 10.586 2.919 -8.180 1.00 72.56 85 HIS A CA 1
ATOM 617 C C . HIS A 1 85 ? 11.189 2.144 -7.015 1.00 72.56 85 HIS A C 1
ATOM 619 O O . HIS A 1 85 ? 11.467 2.768 -6.002 1.00 72.56 85 HIS A O 1
ATOM 625 N N . THR A 1 86 ? 11.492 0.846 -7.114 1.00 73.31 86 THR A N 1
ATOM 626 C CA . THR A 1 86 ? 12.339 0.204 -6.100 1.00 73.31 86 THR A CA 1
ATOM 627 C C . THR A 1 86 ? 13.733 0.853 -6.138 1.00 73.31 86 THR A C 1
ATOM 629 O O . THR A 1 86 ? 14.285 1.067 -7.216 1.00 73.31 86 THR A O 1
ATOM 632 N N . PRO A 1 87 ? 14.299 1.257 -4.985 1.00 76.00 87 PRO A N 1
ATOM 633 C CA . PRO A 1 87 ? 13.948 0.838 -3.629 1.00 76.00 87 PRO A CA 1
ATOM 634 C C . PRO A 1 87 ? 12.921 1.708 -2.873 1.00 76.00 87 PRO A C 1
ATOM 636 O O . PRO A 1 87 ? 12.716 1.458 -1.692 1.00 76.00 87 PRO A O 1
ATOM 639 N N . ASN A 1 88 ? 12.304 2.718 -3.484 1.00 83.19 88 ASN A N 1
ATOM 640 C CA . ASN A 1 88 ? 11.315 3.636 -2.896 1.00 83.19 88 ASN A CA 1
ATOM 641 C C . ASN A 1 88 ? 9.929 3.494 -3.562 1.00 83.19 88 ASN A C 1
ATOM 643 O O . ASN A 1 88 ? 9.594 4.276 -4.454 1.00 83.19 88 ASN A O 1
ATOM 647 N N . PRO A 1 89 ? 9.116 2.516 -3.134 1.00 86.81 89 PRO A N 1
ATOM 648 C CA . PRO A 1 89 ? 7.821 2.246 -3.749 1.00 86.81 89 PRO A CA 1
ATOM 649 C C . PRO A 1 89 ? 6.831 3.420 -3.590 1.00 86.81 89 PRO A C 1
ATOM 651 O O . PRO A 1 89 ? 7.062 4.322 -2.771 1.00 86.81 89 PRO A O 1
ATOM 654 N N . PRO A 1 90 ? 5.720 3.424 -4.354 1.00 88.56 90 PRO A N 1
ATOM 655 C CA . PRO A 1 90 ? 4.747 4.513 -4.352 1.00 88.56 90 PRO A CA 1
ATOM 656 C C . PRO A 1 90 ? 4.203 4.869 -2.967 1.00 88.56 90 PRO A C 1
ATOM 658 O O . PRO A 1 90 ? 4.001 4.012 -2.106 1.00 88.56 90 PRO A O 1
ATOM 661 N N . ARG A 1 91 ? 3.888 6.149 -2.756 1.00 90.06 91 ARG A N 1
ATOM 662 C CA . ARG A 1 91 ? 3.261 6.602 -1.512 1.00 90.06 91 ARG A CA 1
ATOM 663 C C . ARG A 1 91 ? 1.851 6.022 -1.372 1.00 90.06 91 ARG A C 1
ATOM 665 O O . ARG A 1 91 ? 1.041 6.141 -2.285 1.00 90.06 91 ARG A O 1
ATOM 672 N N . LEU A 1 92 ? 1.559 5.479 -0.191 1.00 93.12 92 LEU A N 1
ATOM 673 C CA . LEU A 1 92 ? 0.250 4.947 0.190 1.00 93.12 92 LEU A CA 1
ATOM 674 C C . LEU A 1 92 ? -0.571 6.002 0.939 1.00 93.12 92 LEU A C 1
ATOM 676 O O . LEU A 1 92 ? -0.099 6.565 1.932 1.00 93.12 92 LEU A O 1
ATOM 680 N N . VAL A 1 93 ? -1.810 6.232 0.511 1.00 94.88 93 VAL A N 1
ATOM 681 C CA . VAL A 1 93 ? -2.744 7.167 1.151 1.00 94.88 93 VAL A CA 1
ATOM 682 C C . VAL A 1 93 ? -4.050 6.452 1.464 1.00 94.88 93 VAL A C 1
ATOM 684 O O . VAL A 1 93 ? -4.683 5.880 0.585 1.00 94.88 93 VAL A O 1
ATOM 687 N N . TRP A 1 94 ? -4.475 6.501 2.719 1.00 96.56 94 TRP A N 1
ATOM 688 C CA . TRP A 1 94 ? -5.740 5.912 3.151 1.00 96.56 94 TRP A CA 1
ATOM 689 C C . TRP A 1 94 ? -6.944 6.738 2.716 1.00 96.56 94 TRP A C 1
ATOM 691 O O . TRP A 1 94 ? -6.874 7.969 2.669 1.00 96.56 94 TRP A O 1
ATOM 701 N N . SER A 1 95 ? -8.056 6.057 2.443 1.00 95.81 95 SER A N 1
ATOM 702 C CA . SER A 1 95 ? -9.361 6.710 2.416 1.00 95.81 95 SER A CA 1
ATOM 703 C C . SER A 1 95 ? -9.741 7.194 3.826 1.00 95.81 95 SER A C 1
ATOM 705 O O . SER A 1 95 ? -9.286 6.612 4.816 1.00 95.81 95 SER A O 1
ATOM 707 N N . PRO A 1 96 ? -10.586 8.235 3.965 1.00 95.75 96 PRO A N 1
ATOM 708 C CA . PRO A 1 96 ? -10.946 8.796 5.270 1.00 95.75 96 PRO A CA 1
ATOM 709 C C . PRO A 1 96 ? -11.673 7.817 6.201 1.00 95.75 96 PRO A C 1
ATOM 711 O O . PRO A 1 96 ? -11.638 7.988 7.415 1.00 95.75 96 PRO A O 1
ATOM 714 N N . ASP A 1 97 ? -12.330 6.806 5.634 1.00 95.38 97 ASP A N 1
ATOM 715 C CA . ASP A 1 97 ? -13.074 5.759 6.336 1.00 95.38 97 ASP A CA 1
ATOM 716 C C . ASP A 1 97 ? -12.224 4.515 6.664 1.00 95.38 97 ASP A C 1
ATOM 718 O O . ASP A 1 97 ? -12.760 3.521 7.147 1.00 95.38 97 ASP A O 1
ATOM 722 N N . SER A 1 98 ? -10.911 4.549 6.408 1.00 96.75 98 SER A N 1
ATOM 723 C CA . SER A 1 98 ? -9.975 3.438 6.644 1.00 96.75 98 SER A CA 1
ATOM 724 C C . SER A 1 98 ? -10.274 2.139 5.872 1.00 96.75 98 SER A C 1
ATOM 726 O O . SER A 1 98 ? -9.711 1.095 6.207 1.00 96.75 98 SER A O 1
ATOM 728 N N . THR A 1 99 ? -11.126 2.156 4.843 1.00 96.00 99 THR A N 1
ATOM 729 C CA . THR A 1 99 ? -11.509 0.932 4.109 1.00 96.00 99 THR A CA 1
ATOM 730 C C . THR A 1 99 ? -10.683 0.680 2.848 1.00 96.00 99 THR A C 1
ATOM 732 O O . THR A 1 99 ? -10.666 -0.445 2.343 1.00 96.00 99 THR A O 1
ATOM 735 N N . HIS A 1 100 ? -9.953 1.685 2.363 1.00 96.88 100 HIS A N 1
ATOM 736 C CA . HIS A 1 100 ? -9.181 1.586 1.134 1.00 96.88 100 HIS A CA 1
ATOM 737 C C . HIS A 1 100 ? -7.807 2.270 1.217 1.00 96.88 100 HIS A C 1
ATOM 739 O O . HIS A 1 100 ? -7.557 3.151 2.045 1.00 96.88 100 HIS A O 1
ATOM 745 N N . LEU A 1 101 ? -6.930 1.913 0.276 1.00 96.19 101 LEU A N 1
ATOM 746 C CA . LEU A 1 101 ? -5.592 2.483 0.099 1.00 96.19 101 LEU A CA 1
ATOM 747 C C . LEU A 1 101 ? -5.353 2.902 -1.348 1.00 96.19 101 LEU A C 1
ATOM 749 O O . LEU A 1 101 ? -5.297 2.041 -2.219 1.00 96.19 101 LEU A O 1
ATOM 753 N N . ALA A 1 102 ? -5.128 4.191 -1.594 1.00 95.31 102 ALA A N 1
ATOM 754 C CA . ALA A 1 102 ? -4.734 4.696 -2.902 1.00 95.31 102 ALA A CA 1
ATOM 755 C C . ALA A 1 102 ? -3.228 4.911 -3.027 1.00 95.31 102 ALA A C 1
ATOM 757 O O . ALA A 1 102 ? -2.544 5.317 -2.083 1.00 95.31 102 ALA A O 1
ATOM 758 N N . PHE A 1 103 ? -2.735 4.693 -4.235 1.00 93.19 103 PHE A N 1
ATOM 759 C CA . PHE A 1 103 ? -1.388 5.018 -4.683 1.00 93.19 103 PHE A CA 1
ATOM 760 C C . PHE A 1 103 ? -1.414 5.185 -6.200 1.00 93.19 103 PHE A C 1
ATOM 762 O O . PHE A 1 103 ? -2.378 4.786 -6.854 1.00 93.19 103 PHE A O 1
ATOM 769 N N . ALA A 1 104 ? -0.377 5.799 -6.763 1.00 91.19 104 ALA A N 1
ATOM 770 C CA . ALA A 1 104 ? -0.237 5.841 -8.208 1.00 91.19 104 ALA A CA 1
ATOM 771 C C . ALA A 1 104 ? 1.027 5.124 -8.651 1.00 91.19 104 ALA A C 1
ATOM 773 O O . ALA A 1 104 ? 2.091 5.288 -8.050 1.00 91.19 104 ALA A O 1
ATOM 774 N N . ASP A 1 105 ? 0.895 4.341 -9.710 1.00 89.25 105 ASP A N 1
ATOM 775 C CA . ASP A 1 105 ? 2.003 3.600 -10.286 1.00 89.25 105 ASP A CA 1
ATOM 776 C C . ASP A 1 105 ? 1.776 3.352 -11.779 1.00 89.25 105 ASP A C 1
ATOM 778 O O . ASP A 1 105 ? 0.677 3.553 -12.300 1.00 89.25 105 ASP A O 1
ATOM 782 N N . ASN A 1 106 ? 2.830 2.936 -12.469 1.00 87.56 106 ASN A N 1
ATOM 783 C CA . ASN A 1 106 ? 2.757 2.468 -13.841 1.00 87.56 106 ASN A CA 1
ATOM 784 C C . ASN A 1 106 ? 2.370 0.983 -13.835 1.00 87.56 106 ASN A C 1
ATOM 786 O O . ASN A 1 106 ? 3.142 0.133 -13.385 1.00 87.56 106 ASN A O 1
ATOM 790 N N . ILE A 1 107 ? 1.155 0.678 -14.286 1.00 86.00 107 ILE A N 1
ATOM 791 C CA . ILE A 1 107 ? 0.646 -0.693 -14.295 1.00 86.00 107 ILE A CA 1
ATOM 792 C C . ILE A 1 107 ? 1.312 -1.455 -15.450 1.00 86.00 107 ILE A C 1
ATOM 794 O O . ILE A 1 107 ? 1.312 -0.954 -16.576 1.00 86.00 107 ILE A O 1
ATOM 798 N N . PRO A 1 108 ? 1.897 -2.646 -15.203 1.00 82.19 108 PRO A N 1
ATOM 799 C CA . PRO A 1 108 ? 2.478 -3.453 -16.269 1.00 82.19 108 PRO A CA 1
ATOM 800 C C . PRO A 1 108 ? 1.489 -3.661 -17.418 1.00 82.19 108 PRO A C 1
ATOM 802 O O . PRO A 1 108 ? 0.316 -3.940 -17.186 1.00 82.19 108 PRO A O 1
ATOM 805 N N . ASP A 1 109 ? 1.981 -3.512 -18.646 1.00 84.25 109 ASP A N 1
ATOM 806 C CA . ASP A 1 109 ? 1.215 -3.670 -19.888 1.00 84.25 109 ASP A CA 1
ATOM 807 C C . ASP A 1 109 ? 0.055 -2.671 -20.102 1.00 84.25 109 ASP A C 1
ATOM 809 O O . ASP A 1 109 ? -0.709 -2.818 -21.058 1.00 84.25 109 ASP A O 1
ATOM 813 N N . ASP A 1 110 ? -0.045 -1.607 -19.294 1.00 88.12 110 ASP A N 1
ATOM 814 C CA . ASP A 1 110 ? -0.992 -0.511 -19.521 1.00 88.12 110 ASP A CA 1
ATOM 815 C C . ASP A 1 110 ? -0.339 0.657 -20.297 1.00 88.12 110 ASP A C 1
ATOM 817 O O . ASP A 1 110 ? 0.630 1.262 -19.830 1.00 88.12 110 ASP A O 1
ATOM 821 N N . PRO A 1 111 ? -0.843 1.030 -21.492 1.00 89.25 111 PRO A N 1
ATOM 822 C CA . PRO A 1 111 ? -0.232 2.080 -22.309 1.00 89.25 111 PRO A CA 1
ATOM 823 C C . PRO A 1 111 ? -0.535 3.510 -21.824 1.00 89.25 111 PRO A C 1
ATOM 825 O O . PRO A 1 111 ? 0.005 4.469 -22.382 1.00 89.25 111 PRO A O 1
ATOM 828 N N . ARG A 1 112 ? -1.406 3.688 -20.822 1.00 90.44 112 ARG A N 1
ATOM 829 C CA . ARG A 1 112 ? -1.907 5.003 -20.377 1.00 90.44 112 ARG A CA 1
ATOM 830 C C . ARG A 1 112 ? -0.956 5.731 -19.421 1.00 90.44 112 ARG A C 1
ATOM 832 O O . ARG A 1 112 ? -1.243 6.852 -19.005 1.00 90.44 112 ARG A O 1
ATOM 839 N N . GLY A 1 113 ? 0.193 5.132 -19.107 1.00 87.94 113 GLY A N 1
ATOM 840 C CA . GLY A 1 113 ? 1.178 5.694 -18.187 1.00 87.94 113 GLY A CA 1
ATOM 841 C C . GLY A 1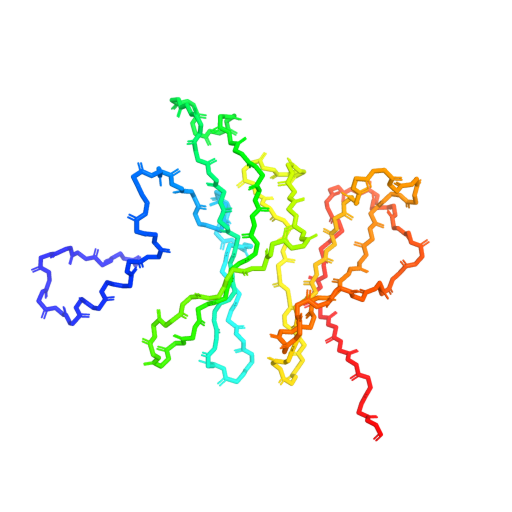 113 ? 0.829 5.400 -16.729 1.00 87.94 113 GLY A C 1
ATOM 842 O O . GLY A 1 113 ? 0.408 4.296 -16.398 1.00 87.94 113 GLY A O 1
ATOM 843 N N . TYR A 1 114 ? 1.027 6.376 -15.837 1.00 89.19 114 TYR A N 1
ATOM 844 C CA . TYR A 1 114 ? 0.673 6.181 -14.429 1.00 89.19 114 TYR A CA 1
ATOM 845 C C . TYR A 1 114 ? -0.841 6.141 -14.270 1.00 89.19 114 TYR A C 1
ATOM 847 O O . TYR A 1 114 ? -1.552 6.936 -14.876 1.00 89.19 114 TYR A O 1
ATOM 855 N N . LEU A 1 115 ? -1.325 5.282 -13.387 1.00 91.94 115 LEU A N 1
ATOM 856 C CA . LEU A 1 115 ? -2.712 5.274 -12.949 1.00 91.94 115 LEU A CA 1
ATOM 857 C C . LEU A 1 115 ? -2.759 5.545 -11.455 1.00 91.94 115 LEU A C 1
ATOM 859 O O . LEU A 1 115 ? -1.950 5.013 -10.700 1.00 91.94 115 LEU A O 1
ATOM 863 N N . LEU A 1 116 ? -3.716 6.364 -11.028 1.00 92.56 116 LEU A N 1
ATOM 864 C CA . LEU A 1 116 ? -4.159 6.388 -9.646 1.00 92.56 116 LEU A CA 1
ATOM 865 C C . LEU A 1 116 ? -5.103 5.203 -9.447 1.00 92.56 116 LEU A C 1
ATOM 867 O O . LEU A 1 116 ? -6.123 5.099 -10.127 1.00 92.56 116 LEU A O 1
ATOM 871 N N . ILE A 1 117 ? -4.761 4.324 -8.514 1.00 93.12 117 ILE A N 1
ATOM 872 C CA . ILE A 1 117 ? -5.541 3.135 -8.180 1.00 93.12 117 ILE A CA 1
ATOM 873 C C . ILE A 1 117 ? -5.773 3.070 -6.674 1.00 93.12 117 ILE A C 1
ATOM 875 O O . ILE A 1 117 ? -4.983 3.608 -5.896 1.00 93.12 117 ILE A O 1
ATOM 879 N N . ALA A 1 118 ? -6.854 2.416 -6.262 1.00 95.19 118 ALA A N 1
ATOM 880 C CA . ALA A 1 118 ? -7.182 2.176 -4.866 1.00 95.19 118 ALA A CA 1
ATOM 881 C C . ALA A 1 118 ? -7.482 0.704 -4.595 1.00 95.19 118 ALA A C 1
ATOM 883 O O . ALA A 1 118 ? -8.307 0.102 -5.269 1.00 95.19 118 ALA A O 1
ATOM 884 N N . LEU A 1 119 ? -6.842 0.146 -3.576 1.00 95.75 119 LEU A N 1
ATOM 885 C CA . LEU A 1 119 ? -7.132 -1.173 -3.030 1.00 95.75 119 LEU A CA 1
ATOM 886 C C . LEU A 1 119 ? -8.320 -1.095 -2.067 1.00 95.75 119 LEU A C 1
ATOM 888 O O . LEU A 1 119 ? -8.257 -0.320 -1.111 1.00 95.75 119 LEU A O 1
ATOM 892 N N . ASN A 1 120 ? -9.331 -1.940 -2.251 1.00 95.81 120 ASN A N 1
ATOM 893 C CA . ASN A 1 120 ? -10.314 -2.277 -1.224 1.00 95.81 120 ASN A CA 1
ATOM 894 C C . ASN A 1 120 ? -9.738 -3.352 -0.290 1.00 95.81 120 ASN A C 1
ATOM 896 O O . ASN A 1 120 ? -9.346 -4.437 -0.716 1.00 95.81 120 ASN A O 1
ATOM 900 N N . LEU A 1 121 ? -9.680 -3.055 1.008 1.00 95.81 121 LEU A N 1
ATOM 901 C CA . LEU A 1 121 ? -9.078 -3.949 2.003 1.00 95.81 121 LEU A CA 1
ATOM 902 C C . LEU A 1 121 ? -9.953 -5.162 2.337 1.00 95.81 121 LEU A C 1
ATOM 904 O O . LEU A 1 121 ? -9.452 -6.135 2.895 1.00 95.81 121 LEU A O 1
ATOM 908 N N . ALA A 1 122 ? -11.256 -5.100 2.058 1.00 94.88 122 ALA A N 1
ATOM 909 C CA . ALA A 1 122 ? -12.181 -6.171 2.414 1.00 94.88 122 ALA A CA 1
ATOM 910 C C . ALA A 1 122 ? -12.055 -7.387 1.485 1.00 94.88 122 ALA A C 1
ATOM 912 O O . ALA A 1 122 ? -12.143 -8.523 1.947 1.00 94.88 122 ALA A O 1
ATOM 913 N N . ASP A 1 123 ? -11.861 -7.146 0.190 1.00 93.94 123 ASP A N 1
ATOM 914 C CA . ASP A 1 123 ? -11.842 -8.175 -0.855 1.00 93.94 123 ASP A CA 1
ATOM 915 C C . ASP A 1 123 ? -10.521 -8.230 -1.638 1.00 93.94 123 ASP A C 1
ATOM 917 O O . ASP A 1 123 ? -10.297 -9.185 -2.378 1.00 93.94 123 ASP A O 1
ATOM 921 N N . GLY A 1 124 ? -9.627 -7.257 -1.450 1.00 94.06 124 GLY A N 1
ATOM 922 C CA . GLY A 1 124 ? -8.348 -7.190 -2.146 1.00 94.06 124 GLY A CA 1
ATOM 923 C C . GLY A 1 124 ? -8.428 -6.616 -3.562 1.00 94.06 124 GLY A C 1
ATOM 924 O O . GLY A 1 124 ? -7.419 -6.612 -4.265 1.00 94.06 124 GLY A O 1
ATOM 925 N N . VAL A 1 125 ? -9.595 -6.124 -3.986 1.00 93.44 125 VAL A N 1
ATOM 926 C CA . VAL A 1 125 ? -9.823 -5.659 -5.357 1.00 93.44 125 VAL A CA 1
ATOM 927 C C . VAL A 1 125 ? -9.288 -4.241 -5.550 1.00 93.44 125 VAL A C 1
ATOM 929 O O . VAL A 1 125 ? -9.474 -3.361 -4.708 1.00 93.44 125 VAL A O 1
ATOM 932 N N . TYR A 1 126 ? -8.649 -4.006 -6.696 1.00 92.69 126 TYR A N 1
ATOM 933 C CA . TYR A 1 126 ? -8.180 -2.688 -7.110 1.00 92.69 126 TYR A CA 1
ATOM 934 C C . TYR A 1 126 ? -9.219 -1.962 -7.969 1.00 92.69 126 TYR A C 1
ATOM 936 O O . TYR A 1 126 ? -9.804 -2.535 -8.887 1.00 92.69 126 TYR A O 1
ATOM 944 N N . ILE A 1 127 ? -9.406 -0.676 -7.689 1.00 91.44 127 ILE A N 1
ATOM 945 C CA . ILE A 1 127 ? -10.292 0.241 -8.403 1.00 91.44 127 ILE A CA 1
ATOM 946 C C . ILE A 1 127 ? -9.428 1.306 -9.074 1.00 91.44 127 ILE A C 1
ATOM 948 O O . ILE A 1 127 ? -8.581 1.925 -8.430 1.00 91.44 127 ILE A O 1
ATOM 952 N N . GLU A 1 128 ? -9.652 1.545 -10.361 1.00 92.56 128 GLU A N 1
ATOM 953 C CA . GLU A 1 128 ? -9.017 2.644 -11.085 1.00 92.56 128 GLU A CA 1
ATOM 954 C C . GLU A 1 128 ? -9.701 3.977 -10.748 1.00 92.56 128 GLU A C 1
ATOM 956 O O . GLU A 1 128 ? -10.927 4.082 -10.762 1.00 92.56 128 GLU A O 1
ATOM 961 N N . LEU A 1 129 ? -8.906 5.003 -10.440 1.00 92.25 129 LEU A N 1
ATOM 962 C CA . LEU A 1 129 ? -9.372 6.345 -10.070 1.00 92.25 129 LEU A CA 1
ATOM 963 C C . LEU A 1 129 ? -9.038 7.412 -11.129 1.00 92.25 129 LEU A C 1
ATOM 965 O O . LEU A 1 129 ? -9.386 8.579 -10.951 1.00 92.25 129 LEU A O 1
ATOM 969 N N . SER A 1 130 ? -8.335 7.053 -12.207 1.00 92.00 130 SER A N 1
ATOM 970 C CA . SER A 1 130 ? -7.899 7.987 -13.255 1.00 92.00 130 SER A CA 1
ATOM 971 C C . SER A 1 130 ? -7.739 7.304 -14.610 1.00 92.00 130 SER A C 1
ATOM 973 O O . SER A 1 130 ? -7.180 6.218 -14.645 1.00 92.00 130 SER A O 1
ATOM 975 N N . GLU A 1 131 ? -8.037 7.996 -15.711 1.00 90.88 131 GLU A N 1
ATOM 976 C CA . GLU A 1 131 ? -7.796 7.518 -17.087 1.00 90.88 131 GLU A CA 1
ATOM 977 C C . GLU A 1 131 ? -6.382 7.859 -17.612 1.00 90.88 131 GLU A C 1
ATOM 979 O O . GLU A 1 131 ? -6.212 8.395 -18.707 1.00 90.88 131 GLU A O 1
ATOM 984 N N . GLY A 1 132 ? -5.347 7.574 -16.822 1.00 88.81 132 GLY A N 1
ATOM 985 C CA . GLY A 1 132 ? -3.955 7.890 -17.164 1.00 88.81 132 GLY A CA 1
ATOM 986 C C . GLY A 1 132 ? -3.462 9.230 -16.613 1.00 88.81 132 GLY A C 1
ATOM 987 O O . GLY A 1 132 ? -4.174 10.234 -16.561 1.00 88.81 132 GLY A O 1
ATOM 988 N N . LEU A 1 133 ? -2.203 9.238 -16.183 1.00 85.88 133 LEU A N 1
ATOM 989 C CA . LEU A 1 133 ? -1.502 10.371 -15.598 1.00 85.88 133 LEU A CA 1
ATOM 990 C C . LEU A 1 133 ? -0.083 10.443 -16.167 1.00 85.88 133 LEU A C 1
ATOM 992 O O . LEU A 1 133 ? 0.666 9.464 -16.190 1.00 85.88 133 LEU A O 1
ATOM 996 N N . TYR A 1 134 ? 0.312 11.655 -16.549 1.00 83.44 134 TYR A N 1
ATOM 997 C CA . TYR A 1 134 ? 1.656 11.963 -17.029 1.00 83.44 134 TYR A CA 1
ATOM 998 C C . TYR A 1 134 ? 2.279 13.012 -16.104 1.00 83.44 134 TYR A C 1
ATOM 1000 O O . TYR A 1 134 ? 2.156 14.213 -16.364 1.00 83.44 134 TYR A O 1
ATOM 1008 N N . PRO A 1 135 ? 2.888 12.596 -14.977 1.00 76.50 135 PRO A N 1
ATOM 1009 C CA . PRO A 1 135 ? 3.539 13.536 -14.077 1.00 76.50 135 PRO A CA 1
ATOM 1010 C C . PRO A 1 135 ? 4.667 14.261 -14.819 1.00 76.50 135 PRO A C 1
ATOM 1012 O O . PRO A 1 135 ? 5.551 13.632 -15.396 1.00 76.50 135 PRO A O 1
ATOM 1015 N N . ALA A 1 136 ? 4.645 15.597 -14.794 1.00 71.38 136 ALA A N 1
ATOM 1016 C CA . ALA A 1 136 ? 5.670 16.414 -15.447 1.00 71.38 136 ALA A CA 1
ATOM 1017 C C . ALA A 1 136 ? 7.070 16.192 -14.844 1.00 71.38 136 ALA A C 1
ATOM 1019 O O . ALA A 1 136 ? 8.073 16.368 -15.530 1.00 71.38 136 ALA A O 1
ATOM 1020 N N . LEU A 1 137 ? 7.134 15.807 -13.563 1.00 68.00 137 LEU A N 1
ATOM 1021 C CA . LEU A 1 137 ? 8.349 15.462 -12.829 1.00 68.00 137 LEU A CA 1
ATOM 1022 C C . LEU A 1 137 ? 8.039 14.353 -11.811 1.00 68.00 137 LEU A C 1
ATOM 1024 O O . LEU A 1 137 ? 7.067 14.458 -11.065 1.00 68.00 137 LEU A O 1
ATOM 1028 N N . GLY A 1 138 ? 8.903 13.339 -11.725 1.00 72.31 138 GLY A N 1
ATOM 1029 C CA . GLY A 1 138 ? 8.875 12.334 -10.655 1.00 72.31 138 GLY A CA 1
ATOM 1030 C C . GLY A 1 138 ? 7.689 11.361 -10.704 1.00 72.31 138 GLY A C 1
ATOM 1031 O O . GLY A 1 138 ? 7.266 10.940 -11.779 1.00 72.31 138 GLY A O 1
ATOM 1032 N N . THR A 1 139 ? 7.194 10.966 -9.526 1.00 74.44 139 THR A N 1
ATOM 1033 C CA . THR A 1 139 ? 6.079 10.021 -9.360 1.00 74.44 139 THR A CA 1
ATOM 1034 C C . THR A 1 139 ? 4.755 10.746 -9.144 1.00 74.44 139 THR A C 1
ATOM 1036 O O . THR A 1 139 ? 4.685 11.762 -8.449 1.00 74.44 139 THR A O 1
ATOM 1039 N N . ALA A 1 140 ? 3.672 10.191 -9.688 1.00 80.12 140 ALA A N 1
ATOM 1040 C CA . ALA A 1 140 ? 2.327 10.626 -9.342 1.00 80.12 140 ALA A CA 1
ATOM 1041 C C . ALA A 1 140 ? 2.022 10.183 -7.899 1.00 80.12 140 ALA A C 1
ATOM 1043 O O . ALA A 1 140 ? 1.720 9.028 -7.633 1.00 80.12 140 ALA A O 1
ATOM 1044 N N . SER A 1 141 ? 2.174 11.088 -6.934 1.00 83.94 141 SER A N 1
ATOM 1045 C CA . SER A 1 141 ? 1.932 10.781 -5.520 1.00 83.94 141 SER A CA 1
ATOM 1046 C C . SER A 1 141 ? 0.607 11.390 -5.068 1.00 83.94 141 SER A C 1
ATOM 1048 O O . SER A 1 141 ? 0.500 12.620 -5.040 1.00 83.94 141 SER A O 1
ATOM 1050 N N . PRO A 1 142 ? -0.398 10.586 -4.676 1.00 87.44 142 PRO A N 1
ATOM 1051 C CA . PRO A 1 142 ? -1.597 11.142 -4.073 1.00 87.44 142 PRO A CA 1
ATOM 1052 C C . PRO A 1 142 ? -1.264 11.817 -2.734 1.00 87.44 142 PRO A C 1
ATOM 1054 O O . PRO A 1 142 ? -0.354 11.412 -1.999 1.00 87.44 142 PRO A O 1
ATOM 1057 N N . ILE A 1 143 ? -2.012 12.876 -2.417 1.00 86.31 143 ILE A N 1
ATOM 1058 C CA . ILE A 1 143 ? -1.907 13.597 -1.138 1.00 86.31 143 ILE A CA 1
ATOM 1059 C C . ILE A 1 143 ? -3.125 13.321 -0.256 1.00 86.31 143 ILE A C 1
ATOM 1061 O O . ILE A 1 143 ? -2.966 13.151 0.951 1.00 86.31 143 ILE A O 1
ATOM 1065 N N . ALA A 1 144 ? -4.305 13.233 -0.868 1.00 86.75 144 ALA A N 1
ATOM 1066 C CA . ALA A 1 144 ? -5.573 12.872 -0.253 1.00 86.75 144 ALA A CA 1
ATOM 1067 C C . ALA A 1 144 ? -6.497 12.281 -1.326 1.00 86.75 144 ALA A C 1
ATOM 1069 O O . ALA A 1 144 ? -6.326 12.570 -2.513 1.00 86.75 144 ALA A O 1
ATOM 1070 N N . TRP A 1 145 ? -7.467 11.474 -0.906 1.00 91.25 145 TRP A N 1
ATOM 1071 C CA . TRP A 1 145 ? -8.530 10.941 -1.755 1.00 91.25 145 TRP A CA 1
ATOM 1072 C C . TRP A 1 145 ? -9.696 10.465 -0.876 1.00 91.25 145 TRP A C 1
ATOM 1074 O O . TRP A 1 145 ? -9.598 10.503 0.349 1.00 91.25 145 TRP A O 1
ATOM 1084 N N . GLY A 1 146 ? -10.790 10.022 -1.488 1.00 85.50 146 GLY A N 1
ATOM 1085 C CA . GLY A 1 146 ? -11.897 9.370 -0.799 1.00 85.50 146 GLY A CA 1
ATOM 1086 C C . GLY A 1 146 ? -13.041 9.077 -1.759 1.00 85.50 146 GLY A C 1
ATOM 1087 O O . GLY A 1 146 ? -13.150 9.707 -2.812 1.00 85.50 146 GLY A O 1
ATOM 1088 N N . LEU A 1 147 ? -13.889 8.124 -1.390 1.00 81.31 147 LEU A N 1
ATOM 1089 C CA . LEU A 1 147 ? -15.169 7.921 -2.055 1.00 81.31 147 LEU A CA 1
ATOM 1090 C C . LEU A 1 147 ? -16.195 8.888 -1.457 1.00 81.31 147 LEU A C 1
ATOM 1092 O O . LEU A 1 147 ? -16.128 9.223 -0.272 1.00 81.31 147 LEU A O 1
ATOM 1096 N N . ALA A 1 148 ? -17.131 9.359 -2.281 1.00 76.31 148 ALA A N 1
ATOM 1097 C CA . ALA A 1 148 ? -18.274 10.097 -1.763 1.00 76.31 148 ALA A CA 1
ATOM 1098 C C . ALA A 1 148 ? -19.056 9.189 -0.805 1.00 76.31 148 ALA A C 1
ATOM 1100 O O . ALA A 1 148 ? -19.227 8.000 -1.082 1.00 76.31 148 ALA A O 1
ATOM 1101 N N . ALA A 1 149 ? -19.521 9.751 0.314 1.00 67.88 149 ALA A N 1
ATOM 1102 C CA . ALA A 1 149 ? -20.497 9.050 1.133 1.00 67.88 149 ALA A CA 1
ATOM 1103 C C . ALA A 1 149 ? -21.732 8.740 0.260 1.00 67.88 149 ALA A C 1
ATOM 1105 O O . ALA A 1 149 ? -22.101 9.598 -0.552 1.00 67.88 149 ALA A O 1
ATOM 1106 N N . PRO A 1 150 ? -22.312 7.533 0.375 1.00 61.47 150 PRO A N 1
ATOM 1107 C CA . PRO A 1 150 ? -23.498 7.152 -0.384 1.00 61.47 150 PRO A CA 1
ATOM 1108 C C . PRO A 1 150 ? -24.697 8.070 -0.117 1.00 61.47 150 PRO A C 1
ATOM 1110 O O . PRO A 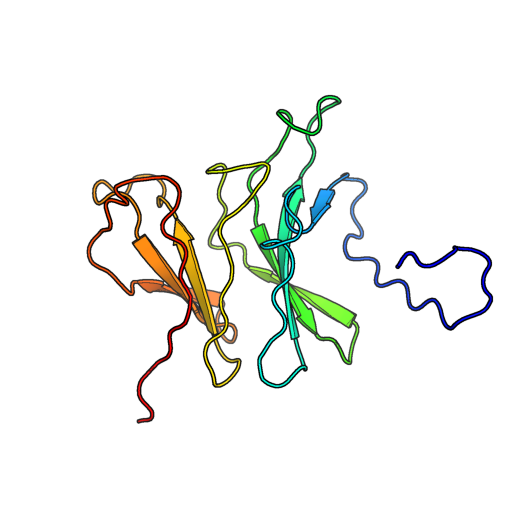1 150 ? -24.768 8.670 0.983 1.00 61.47 150 PRO A O 1
#